Protein AF-A0A8A0RK69-F1 (afdb_monomer_lite)

Sequence (82 aa):
MDIKTSLSPVIKTREEVLLGSLLFLDMIDDALILYDKNGFFKSYLEDLSLKLKRLGAKKISDGDKWHWVLKPDYKYGEVFDI

InterPro domains:
  IPR043519 Nucleotidyltransferase superfamily [G3DSA:3.30.460.10] (2-47)

Secondary struct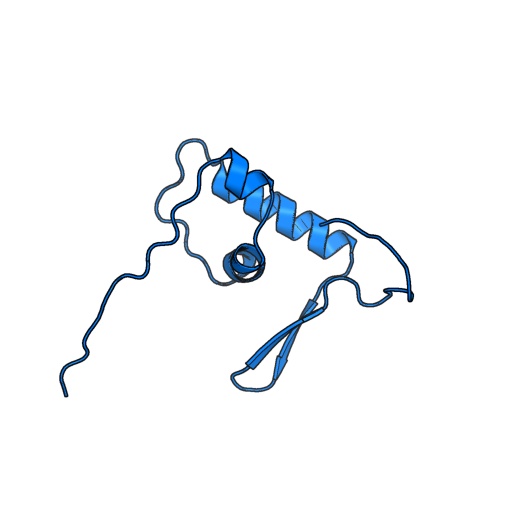ure (DSSP, 8-state):
-------------HHHHHT--THHHHHHHH---S--GGGHHHHHHHHHHHHHHHTT-EEEEETTEEEEES-TT--TT-----

Radius of gyration: 15.57 Å; chains: 1; bounding box: 37×20×49 Å

Organism: NCBI:txid2751313

pLDDT: mean 95.07, std 4.48, range [65.38, 98.19]

Structure (mmCIF, N/CA/C/O backbone):
data_AF-A0A8A0RK69-F1
#
_entry.id   AF-A0A8A0RK69-F1
#
loop_
_atom_site.group_PDB
_atom_site.id
_atom_site.type_symbol
_atom_site.label_atom_id
_atom_site.label_alt_id
_atom_site.label_comp_id
_atom_site.label_asym_id
_atom_site.label_entity_id
_atom_site.label_seq_id
_atom_site.pdbx_PDB_ins_code
_atom_site.Cartn_x
_atom_site.Cartn_y
_atom_site.Cartn_z
_atom_site.occupancy
_atom_site.B_iso_or_equiv
_atom_site.auth_seq_id
_atom_site.auth_comp_id
_atom_site.auth_asym_id
_atom_site.auth_atom_id
_atom_site.pdbx_PDB_model_num
ATOM 1 N N . MET A 1 1 ? 18.342 -6.094 27.620 1.00 65.38 1 MET A N 1
ATOM 2 C CA . MET A 1 1 ? 18.212 -5.156 26.488 1.00 65.38 1 MET A CA 1
ATOM 3 C C . MET A 1 1 ? 16.732 -4.842 26.381 1.00 65.38 1 MET A C 1
ATOM 5 O O . MET A 1 1 ? 15.980 -5.745 26.046 1.00 65.38 1 MET A O 1
ATOM 9 N N . ASP A 1 2 ? 16.304 -3.648 26.790 1.00 81.06 2 ASP A N 1
ATOM 10 C CA . ASP A 1 2 ? 14.889 -3.260 26.716 1.00 81.06 2 ASP A CA 1
ATOM 11 C C . ASP A 1 2 ? 14.532 -2.879 25.280 1.00 81.06 2 ASP A C 1
ATOM 13 O O . ASP A 1 2 ? 15.159 -1.997 24.689 1.00 81.06 2 ASP A O 1
ATOM 17 N N . ILE A 1 3 ? 13.525 -3.545 24.714 1.00 84.44 3 ILE A N 1
ATOM 18 C CA . ILE A 1 3 ? 12.944 -3.164 23.426 1.00 84.44 3 ILE A CA 1
ATOM 19 C C . ILE A 1 3 ? 11.933 -2.052 23.710 1.00 84.44 3 ILE A C 1
ATOM 21 O O . ILE A 1 3 ? 10.894 -2.288 24.323 1.00 84.44 3 ILE A O 1
ATOM 25 N N . LYS A 1 4 ? 12.238 -0.823 23.280 1.00 86.00 4 LYS A N 1
ATOM 26 C CA . LYS A 1 4 ? 11.267 0.277 23.294 1.00 86.00 4 LYS A CA 1
ATOM 27 C C . LYS A 1 4 ? 10.366 0.174 22.069 1.00 86.00 4 LYS A C 1
ATOM 29 O O . LYS A 1 4 ? 10.814 0.429 20.955 1.00 86.00 4 LYS A O 1
ATOM 34 N N . THR A 1 5 ? 9.099 -0.150 22.291 1.00 91.38 5 THR A N 1
ATOM 35 C CA . THR A 1 5 ? 8.075 -0.224 21.243 1.00 91.38 5 THR A CA 1
ATOM 36 C C . THR A 1 5 ? 7.194 1.021 21.288 1.00 91.38 5 THR A C 1
ATOM 38 O O . THR A 1 5 ? 6.716 1.410 22.353 1.00 91.38 5 THR A O 1
ATOM 41 N N . SER A 1 6 ? 6.951 1.642 20.137 1.00 93.62 6 SER A N 1
ATOM 42 C CA . SER A 1 6 ? 5.981 2.727 19.977 1.00 93.62 6 SER A CA 1
ATOM 43 C C . SER A 1 6 ? 5.104 2.471 18.756 1.00 93.62 6 SER A C 1
ATOM 45 O O . SER A 1 6 ? 5.496 1.766 17.827 1.00 93.62 6 SER A O 1
ATOM 47 N N . LEU A 1 7 ? 3.894 3.031 18.765 1.00 91.62 7 LEU A N 1
ATOM 48 C CA . LEU A 1 7 ? 3.018 3.019 17.598 1.00 91.62 7 LEU A CA 1
ATOM 49 C C . LEU A 1 7 ? 3.328 4.232 16.716 1.00 91.62 7 LEU A C 1
ATOM 51 O O . LEU A 1 7 ? 3.479 5.344 17.220 1.00 91.62 7 LEU A O 1
ATOM 55 N N . SER A 1 8 ? 3.360 4.018 15.403 1.00 92.75 8 SER A N 1
ATOM 56 C CA . SER A 1 8 ? 3.390 5.078 14.392 1.00 92.75 8 SER A CA 1
ATOM 57 C C . SER A 1 8 ? 2.100 4.996 13.568 1.00 92.75 8 SER A C 1
ATOM 59 O O . SER A 1 8 ? 2.061 4.312 12.545 1.00 92.75 8 SER A O 1
ATOM 61 N N . PRO A 1 9 ? 0.988 5.568 14.064 1.00 94.69 9 PRO A N 1
ATOM 62 C CA . PRO A 1 9 ? -0.303 5.426 13.406 1.00 94.69 9 PRO A CA 1
ATOM 63 C C . PRO A 1 9 ? -0.355 6.234 12.105 1.00 94.69 9 PRO A C 1
ATOM 65 O O . PRO A 1 9 ? 0.015 7.407 12.075 1.00 94.69 9 PRO A O 1
ATOM 68 N N . VAL A 1 10 ? -0.898 5.622 11.052 1.00 95.31 10 VAL A N 1
ATOM 69 C CA . VAL A 1 10 ? -1.277 6.305 9.808 1.00 95.31 10 VAL A CA 1
ATOM 70 C C . VAL A 1 10 ? -2.797 6.409 9.784 1.00 95.31 10 VAL A C 1
ATOM 72 O O . VAL A 1 10 ? -3.492 5.415 9.593 1.00 95.31 10 VAL A O 1
ATOM 75 N N . ILE A 1 11 ? -3.315 7.611 10.034 1.00 96.88 11 ILE A N 1
ATOM 76 C CA . ILE A 1 11 ? -4.756 7.877 10.102 1.00 96.88 11 ILE A CA 1
ATOM 77 C C . ILE A 1 11 ? -5.191 8.494 8.774 1.00 96.88 11 ILE A C 1
ATOM 79 O O . ILE A 1 11 ? -4.569 9.449 8.311 1.00 96.88 11 ILE A O 1
ATOM 83 N N . LYS A 1 12 ? -6.233 7.926 8.160 1.00 97.00 12 LYS A N 1
ATOM 84 C CA . LYS A 1 12 ? -6.762 8.338 6.855 1.00 97.00 12 LYS A CA 1
ATOM 85 C C . LYS A 1 12 ? -8.288 8.370 6.876 1.00 97.00 12 LYS A C 1
ATOM 87 O O . LYS A 1 12 ? -8.906 7.474 7.457 1.00 97.00 12 LYS A O 1
ATOM 92 N N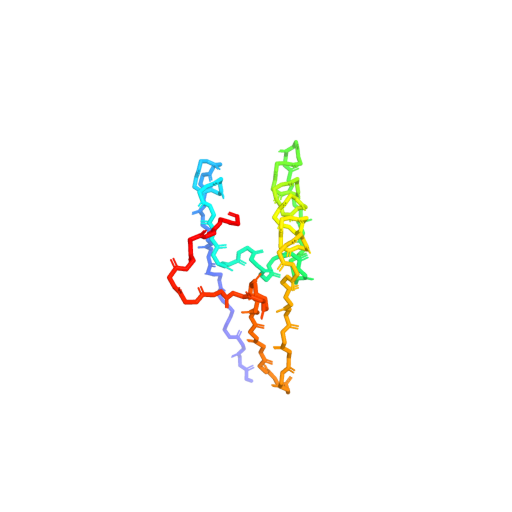 . THR A 1 13 ? -8.900 9.353 6.220 1.00 98.00 13 THR A N 1
ATOM 93 C CA . THR A 1 13 ? -10.330 9.294 5.877 1.00 98.00 13 THR A CA 1
ATOM 94 C C . THR A 1 13 ? -10.559 8.354 4.691 1.00 98.00 13 THR A C 1
ATOM 96 O O . THR A 1 13 ? -9.619 7.943 4.008 1.00 98.00 13 THR A O 1
ATOM 99 N N . ARG A 1 14 ? -11.822 8.002 4.416 1.00 97.06 14 ARG A N 1
ATOM 100 C CA . ARG A 1 14 ? -12.155 7.173 3.245 1.00 97.06 14 ARG A CA 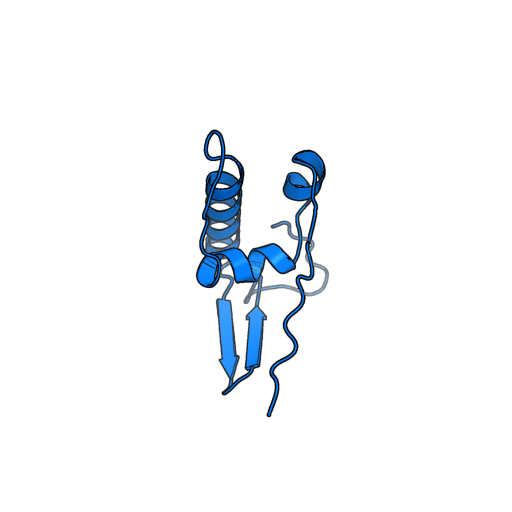1
ATOM 101 C C . ARG A 1 14 ? -11.763 7.866 1.946 1.00 97.06 14 ARG A C 1
ATOM 103 O O . ARG A 1 14 ? -11.224 7.224 1.056 1.00 97.06 14 ARG A O 1
ATOM 110 N N . GLU A 1 15 ? -11.992 9.169 1.862 1.00 98.12 15 GLU A N 1
ATOM 111 C CA . GLU A 1 15 ? -11.658 9.996 0.706 1.00 98.12 15 GLU A CA 1
ATOM 112 C C . GLU A 1 15 ? -10.143 10.001 0.467 1.00 98.12 15 GLU A C 1
ATOM 114 O O . GLU A 1 15 ? -9.701 9.813 -0.661 1.00 98.12 15 GLU A O 1
ATOM 119 N N . GLU A 1 16 ? -9.335 10.111 1.526 1.00 97.88 16 GLU A N 1
ATOM 120 C CA . GLU A 1 16 ? -7.874 10.039 1.417 1.00 97.88 16 GLU A CA 1
ATOM 121 C C . GLU A 1 16 ? -7.363 8.648 1.022 1.00 97.88 16 GLU A C 1
ATOM 123 O O . GLU A 1 16 ? -6.357 8.552 0.322 1.00 97.88 16 GLU A O 1
ATOM 128 N N . VAL A 1 17 ? -8.028 7.568 1.452 1.00 97.50 17 VAL A N 1
ATOM 129 C CA . VAL A 1 17 ? -7.709 6.206 0.986 1.00 97.50 17 VAL A CA 1
ATOM 130 C C . VAL A 1 17 ? -7.984 6.088 -0.511 1.00 97.50 17 VAL A C 1
ATOM 132 O O . VAL A 1 17 ? -7.147 5.576 -1.248 1.00 97.50 17 VAL A O 1
ATOM 135 N N . LEU A 1 18 ? -9.123 6.610 -0.975 1.00 96.25 18 LEU A N 1
ATOM 136 C CA . LEU A 1 18 ? -9.515 6.551 -2.383 1.00 96.25 18 LEU A CA 1
ATOM 137 C C . LEU A 1 18 ? -8.573 7.341 -3.306 1.00 96.25 18 LEU A C 1
ATOM 139 O O . LEU A 1 18 ? -8.426 6.957 -4.463 1.00 96.25 18 LEU A O 1
ATOM 143 N N . LEU A 1 19 ? -7.900 8.383 -2.803 1.00 95.25 19 LEU A N 1
ATOM 144 C CA . LEU A 1 19 ? -6.838 9.095 -3.533 1.00 95.25 19 LEU A CA 1
ATOM 145 C C . LEU A 1 19 ? -5.559 8.264 -3.723 1.00 95.25 19 LEU A C 1
ATOM 147 O O . LEU A 1 19 ? -4.745 8.584 -4.585 1.00 95.25 19 LEU A O 1
ATOM 151 N N . GLY A 1 20 ? -5.376 7.208 -2.932 1.00 93.94 20 GLY A N 1
ATOM 152 C CA . GLY A 1 20 ? -4.220 6.328 -3.013 1.00 93.94 20 GLY A CA 1
ATOM 153 C C . GLY A 1 20 ? -3.046 6.711 -2.119 1.00 93.94 20 GLY A C 1
ATOM 154 O O . GLY A 1 20 ? -2.888 7.835 -1.640 1.00 93.94 20 GLY A O 1
ATOM 155 N N . SER A 1 21 ? -2.203 5.713 -1.859 1.00 94.06 21 SER A N 1
ATOM 156 C CA . SER A 1 21 ? -0.952 5.860 -1.124 1.00 94.06 21 SER A CA 1
ATOM 157 C C . SER A 1 21 ? 0.013 4.751 -1.519 1.00 94.06 21 SER A C 1
ATOM 159 O O . SER A 1 21 ? -0.390 3.594 -1.613 1.00 94.06 21 SER A O 1
ATOM 161 N N . LEU A 1 22 ? 1.299 5.083 -1.672 1.00 93.12 22 LEU A N 1
ATOM 162 C CA . LEU A 1 22 ? 2.345 4.081 -1.904 1.00 93.12 22 LEU A CA 1
ATOM 163 C C . LEU A 1 22 ? 2.429 3.056 -0.764 1.00 93.12 22 LEU A C 1
ATOM 165 O O . LEU A 1 22 ? 2.762 1.907 -1.020 1.00 93.12 22 LEU A O 1
ATOM 169 N N . LEU A 1 23 ? 2.051 3.441 0.462 1.00 94.75 23 LEU A N 1
ATOM 170 C CA . LEU A 1 23 ? 1.969 2.529 1.607 1.00 94.75 23 LEU A CA 1
ATOM 171 C C . LEU A 1 23 ? 1.056 1.327 1.323 1.00 94.75 23 LEU A C 1
ATOM 173 O O . LEU A 1 23 ? 1.316 0.224 1.792 1.00 94.75 23 LEU A O 1
ATOM 177 N N . PHE A 1 24 ? -0.017 1.532 0.558 1.00 96.62 24 PHE A N 1
ATOM 178 C CA . PHE A 1 24 ? -0.994 0.480 0.295 1.00 96.62 24 PHE A CA 1
ATOM 179 C C . PHE A 1 24 ? -0.453 -0.622 -0.611 1.00 96.62 24 PHE A C 1
ATOM 181 O O . PHE A 1 24 ? -0.997 -1.719 -0.573 1.00 96.62 24 PHE A O 1
ATOM 188 N N . LEU A 1 25 ? 0.623 -0.368 -1.367 1.00 96.19 25 LEU A N 1
ATOM 189 C CA . LEU A 1 25 ? 1.279 -1.393 -2.180 1.00 96.19 25 LEU A CA 1
ATOM 190 C C . LEU A 1 25 ? 1.746 -2.561 -1.309 1.00 96.19 25 LEU A C 1
ATOM 192 O O . LEU A 1 25 ? 1.486 -3.716 -1.627 1.00 96.19 25 LEU A O 1
ATOM 196 N N . ASP A 1 26 ? 2.353 -2.260 -0.165 1.00 94.75 26 ASP A N 1
ATOM 197 C CA . ASP A 1 26 ? 2.866 -3.293 0.739 1.00 94.75 26 ASP A CA 1
ATOM 198 C C . ASP A 1 26 ? 1.756 -3.933 1.547 1.00 94.75 26 ASP A C 1
ATOM 200 O O . ASP A 1 26 ? 1.800 -5.122 1.843 1.00 94.75 26 ASP A O 1
ATOM 204 N N . MET A 1 27 ? 0.703 -3.171 1.840 1.00 96.56 27 MET A N 1
ATOM 205 C CA . MET A 1 27 ? -0.457 -3.695 2.549 1.00 96.56 27 MET A CA 1
ATOM 206 C C . MET A 1 27 ? -1.245 -4.735 1.742 1.00 96.56 27 MET A C 1
ATOM 208 O O . MET A 1 27 ? -2.037 -5.458 2.338 1.00 96.56 27 MET A O 1
ATOM 212 N N . ILE A 1 28 ? -1.036 -4.844 0.425 1.00 95.69 28 ILE A N 1
ATOM 213 C CA . ILE A 1 28 ? -1.622 -5.926 -0.383 1.00 95.69 28 ILE A CA 1
ATOM 214 C C . ILE A 1 28 ? -1.069 -7.291 0.043 1.00 95.69 28 ILE A C 1
ATOM 216 O O . ILE A 1 28 ? -1.839 -8.245 0.139 1.00 95.69 28 ILE A O 1
ATOM 220 N N . ASP A 1 29 ? 0.237 -7.375 0.308 1.00 91.56 29 ASP A N 1
ATOM 221 C CA . ASP A 1 29 ? 0.919 -8.643 0.597 1.00 91.56 29 ASP A CA 1
ATOM 222 C C . ASP A 1 29 ? 1.183 -8.840 2.098 1.00 91.56 29 ASP A C 1
ATOM 224 O O . ASP A 1 29 ? 1.106 -9.959 2.605 1.00 91.56 29 ASP A O 1
ATOM 228 N N . ASP A 1 30 ? 1.485 -7.754 2.815 1.00 93.12 30 ASP A N 1
ATOM 229 C CA . ASP A 1 30 ? 2.094 -7.810 4.147 1.00 93.12 30 ASP A CA 1
ATOM 230 C C . ASP A 1 30 ? 1.123 -7.413 5.280 1.00 93.12 30 ASP A C 1
ATOM 232 O O . ASP A 1 30 ? 1.431 -7.613 6.459 1.00 93.12 30 ASP A O 1
ATOM 236 N N . ALA A 1 31 ? -0.054 -6.846 4.973 1.00 94.88 31 ALA A N 1
ATOM 237 C CA . ALA A 1 31 ? -0.986 -6.401 6.011 1.00 94.88 31 ALA A CA 1
ATOM 238 C C . ALA A 1 31 ? -1.938 -7.504 6.490 1.00 94.88 31 ALA A C 1
ATOM 240 O O . ALA A 1 31 ? -2.496 -8.280 5.717 1.00 94.88 31 ALA A O 1
ATOM 241 N N . LEU A 1 32 ? -2.225 -7.476 7.794 1.00 96.38 32 LEU A N 1
ATOM 242 C CA . LEU A 1 32 ? -3.313 -8.231 8.405 1.00 96.38 32 LEU A CA 1
ATOM 243 C C . LEU A 1 32 ? -4.438 -7.273 8.814 1.00 96.38 32 LEU A C 1
ATOM 245 O O . LEU A 1 32 ? -4.273 -6.447 9.713 1.00 96.38 32 LEU A O 1
ATOM 249 N N . ILE A 1 33 ? -5.602 -7.393 8.172 1.00 96.38 33 ILE A N 1
ATOM 250 C CA . ILE A 1 33 ? -6.788 -6.601 8.521 1.00 96.38 33 ILE A CA 1
ATOM 251 C C . ILE A 1 33 ? -7.419 -7.181 9.790 1.00 96.38 33 ILE A C 1
ATOM 253 O O . ILE A 1 33 ? -8.036 -8.243 9.761 1.00 96.38 33 ILE A O 1
ATOM 257 N N . LEU A 1 34 ? -7.287 -6.461 10.905 1.00 97.62 34 LEU A N 1
ATOM 258 C CA . LEU A 1 34 ? -7.867 -6.859 12.194 1.00 97.62 34 LEU A CA 1
ATOM 259 C C . LEU A 1 34 ? -9.345 -6.466 12.327 1.00 97.62 34 LEU A C 1
ATOM 261 O O . LEU A 1 34 ? -10.118 -7.155 12.989 1.00 97.62 34 LEU A O 1
ATOM 265 N N . TYR A 1 35 ? -9.742 -5.349 11.713 1.00 97.94 35 TYR A N 1
ATOM 266 C CA . TYR A 1 35 ? -11.111 -4.844 11.726 1.00 97.94 35 TYR A CA 1
ATOM 267 C C . TYR A 1 35 ? -11.366 -3.971 10.497 1.00 97.94 35 TYR A C 1
ATOM 269 O O . TYR A 1 35 ? -10.600 -3.050 10.224 1.00 97.94 35 TYR A O 1
ATOM 277 N N . ASP A 1 36 ? -12.463 -4.228 9.787 1.00 97.88 36 ASP A N 1
ATOM 278 C CA . ASP A 1 36 ? -12.889 -3.419 8.644 1.00 97.88 36 ASP A CA 1
ATOM 279 C C . ASP A 1 36 ? -14.416 -3.407 8.537 1.00 97.88 36 ASP A C 1
ATOM 281 O O . ASP A 1 36 ? -15.060 -4.337 8.040 1.00 97.88 36 ASP A O 1
ATOM 285 N N . LYS A 1 37 ? -15.020 -2.339 9.059 1.00 96.44 37 LYS A N 1
ATOM 286 C CA . LYS A 1 37 ? -16.472 -2.189 9.068 1.00 96.44 37 LYS A CA 1
ATOM 287 C C . LYS A 1 37 ? -16.989 -2.019 7.640 1.00 96.44 37 LYS A C 1
ATOM 289 O O . LYS A 1 37 ? -16.688 -1.026 6.979 1.00 96.44 37 LYS A O 1
ATOM 294 N N . ASN A 1 38 ? -17.855 -2.942 7.224 1.00 97.25 38 ASN A N 1
ATOM 295 C CA . ASN A 1 38 ? -18.432 -3.032 5.878 1.00 97.25 38 ASN A CA 1
ATOM 296 C C . ASN A 1 38 ? -17.419 -3.404 4.777 1.00 97.25 38 ASN A C 1
ATOM 298 O O . ASN A 1 38 ? -17.752 -3.268 3.605 1.00 97.25 38 ASN A O 1
ATOM 302 N N . GLY A 1 39 ? -16.212 -3.867 5.129 1.00 97.94 39 GLY A N 1
ATOM 303 C CA . GLY A 1 39 ? -15.235 -4.365 4.153 1.00 97.94 39 GLY A CA 1
ATOM 304 C C . GLY A 1 39 ? -14.671 -3.299 3.208 1.00 97.94 39 GLY A C 1
ATOM 305 O O . GLY A 1 39 ? -14.278 -3.634 2.091 1.00 97.94 39 GLY A O 1
ATOM 306 N N . PHE A 1 40 ? -14.670 -2.023 3.611 1.00 98.19 40 PHE A N 1
ATOM 307 C CA . PHE A 1 40 ? -14.230 -0.915 2.759 1.00 98.19 40 PHE A CA 1
ATOM 308 C C . PHE A 1 40 ? -12.757 -1.050 2.363 1.00 98.19 40 PHE A C 1
ATOM 310 O O . PHE A 1 40 ? -12.426 -0.981 1.181 1.00 98.19 40 PHE A O 1
ATOM 317 N N . PHE A 1 41 ? -11.874 -1.232 3.344 1.00 97.75 41 PHE A N 1
ATOM 318 C CA . PHE A 1 41 ? -10.436 -1.210 3.103 1.00 97.75 41 PHE A CA 1
ATOM 319 C C . PHE A 1 41 ? -9.953 -2.496 2.431 1.00 97.75 41 PHE A C 1
ATOM 321 O O . PHE A 1 41 ? -9.114 -2.445 1.536 1.00 97.75 41 PHE A O 1
ATOM 328 N N . LYS A 1 42 ? -10.548 -3.638 2.789 1.00 98.06 42 LYS A N 1
ATOM 329 C CA . LYS A 1 42 ? -10.324 -4.911 2.103 1.00 98.06 42 LYS A CA 1
ATOM 330 C C . LYS A 1 42 ? -10.663 -4.803 0.616 1.00 98.06 42 LYS A C 1
ATOM 332 O O . LYS A 1 42 ? -9.821 -5.133 -0.211 1.00 98.06 42 LYS A O 1
ATOM 337 N N . SER A 1 43 ? -11.855 -4.298 0.288 1.00 98.12 43 SER A N 1
ATOM 338 C CA . SER A 1 43 ? -12.287 -4.151 -1.111 1.00 98.12 43 SER A CA 1
ATOM 339 C C . SER A 1 43 ? -11.360 -3.203 -1.878 1.00 98.12 43 SER A C 1
ATOM 341 O O . SER A 1 43 ? -10.971 -3.486 -3.004 1.00 98.12 43 SER A O 1
ATOM 343 N N . TYR A 1 44 ? -10.936 -2.108 -1.237 1.00 97.94 44 TYR A N 1
ATOM 344 C CA . TYR A 1 44 ? -9.973 -1.174 -1.816 1.00 97.94 44 TYR A CA 1
ATOM 345 C C . TYR A 1 44 ? -8.622 -1.837 -2.153 1.00 97.94 44 TYR A C 1
ATOM 347 O O . TYR A 1 44 ? -8.108 -1.645 -3.255 1.00 97.94 44 TYR A O 1
ATOM 355 N N . LEU A 1 45 ? -8.046 -2.626 -1.236 1.00 98.00 45 LEU A N 1
ATOM 356 C CA . LEU A 1 45 ? -6.778 -3.332 -1.478 1.00 98.00 45 LEU A CA 1
ATOM 357 C C . LEU A 1 45 ? -6.913 -4.412 -2.564 1.00 98.00 45 LEU A C 1
ATOM 359 O O . LEU A 1 45 ? -6.003 -4.578 -3.376 1.00 98.00 45 LEU A O 1
ATOM 363 N N . GLU A 1 46 ? -8.048 -5.115 -2.617 1.00 97.69 46 GLU A N 1
ATOM 364 C CA . GLU A 1 46 ? -8.353 -6.086 -3.676 1.00 97.69 46 GLU A CA 1
ATOM 365 C C . GLU A 1 46 ? -8.424 -5.406 -5.054 1.00 97.69 46 GLU A C 1
ATOM 367 O O . GLU A 1 46 ? -7.783 -5.863 -6.005 1.00 97.69 46 GLU A O 1
ATOM 372 N N . ASP A 1 47 ? -9.119 -4.271 -5.156 1.00 97.50 47 ASP A N 1
ATOM 373 C CA . ASP A 1 47 ? -9.202 -3.484 -6.389 1.00 97.50 47 ASP A CA 1
ATOM 374 C C . ASP A 1 47 ? -7.832 -2.942 -6.820 1.00 97.50 47 ASP A C 1
ATOM 376 O O . ASP A 1 47 ? -7.479 -3.010 -8.003 1.00 97.50 47 ASP A O 1
ATOM 380 N N . LEU A 1 48 ? -7.032 -2.440 -5.873 1.00 97.50 48 LEU A N 1
ATOM 381 C CA . LEU A 1 48 ? -5.665 -1.985 -6.131 1.00 97.50 48 LEU A CA 1
ATOM 382 C C . LEU A 1 48 ? -4.790 -3.132 -6.662 1.00 97.50 48 LEU A C 1
ATOM 384 O O . LEU A 1 48 ? -4.109 -2.972 -7.677 1.00 97.50 48 LEU A O 1
ATOM 388 N N . SER A 1 49 ? -4.862 -4.311 -6.038 1.00 97.12 49 SER A N 1
ATOM 389 C CA . SER A 1 49 ? -4.149 -5.517 -6.480 1.00 97.12 49 SER A CA 1
ATOM 390 C C . SER A 1 49 ? -4.543 -5.927 -7.904 1.00 97.12 49 SER A C 1
ATOM 392 O O . SER A 1 49 ? -3.683 -6.201 -8.748 1.00 97.12 49 SER A O 1
ATOM 394 N N . LEU A 1 50 ? -5.839 -5.887 -8.234 1.00 97.56 50 LEU A N 1
ATOM 395 C CA . LEU A 1 50 ? -6.327 -6.178 -9.584 1.00 97.56 50 LEU A CA 1
ATOM 396 C C . LEU A 1 50 ? -5.805 -5.177 -10.621 1.00 97.56 50 LEU A C 1
ATOM 398 O O . LEU A 1 50 ? -5.411 -5.583 -11.719 1.00 97.56 50 LEU A O 1
ATOM 402 N N . LYS A 1 51 ? -5.776 -3.880 -10.300 1.00 96.81 51 LYS A N 1
ATOM 403 C CA . LYS A 1 51 ? -5.218 -2.850 -11.187 1.00 96.81 51 LYS A CA 1
ATOM 404 C C . LYS A 1 51 ? -3.726 -3.058 -11.434 1.00 96.81 51 LYS A C 1
ATOM 406 O O . LYS A 1 51 ? -3.313 -3.087 -12.592 1.00 96.81 51 LYS A O 1
ATOM 411 N N . LEU A 1 52 ? -2.949 -3.296 -10.379 1.00 96.94 52 LEU A N 1
ATOM 412 C CA . LEU A 1 52 ? -1.522 -3.616 -10.469 1.00 96.94 52 LEU A CA 1
ATOM 413 C C . LEU A 1 52 ? -1.278 -4.853 -11.337 1.00 96.94 52 LEU A C 1
ATOM 415 O O . LEU A 1 52 ? -0.447 -4.828 -12.244 1.00 96.94 52 LEU A O 1
ATOM 419 N N . LYS A 1 53 ? -2.069 -5.914 -11.144 1.00 96.50 53 LYS A N 1
ATOM 420 C CA . LYS A 1 53 ? -1.989 -7.127 -11.964 1.00 96.50 53 LYS A CA 1
ATOM 421 C C . LYS A 1 53 ? -2.256 -6.846 -13.444 1.00 96.50 53 LYS A C 1
ATOM 423 O O . LYS A 1 53 ? -1.556 -7.391 -14.294 1.00 96.50 53 LYS A O 1
ATOM 428 N N . ARG A 1 54 ? -3.232 -5.988 -13.771 1.00 97.06 54 ARG A N 1
ATOM 429 C CA . ARG A 1 54 ? -3.515 -5.581 -15.164 1.00 97.06 54 ARG A CA 1
ATOM 430 C C . ARG A 1 54 ? 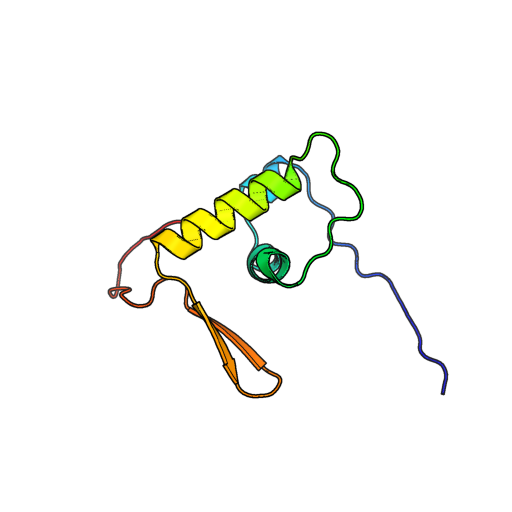-2.365 -4.802 -15.800 1.00 97.06 54 ARG A C 1
ATOM 432 O O . ARG A 1 54 ? -2.132 -4.967 -16.991 1.00 97.06 54 ARG A O 1
ATOM 439 N N . LEU A 1 55 ? -1.641 -4.003 -15.019 1.00 96.75 55 LEU A N 1
ATOM 440 C CA . LEU A 1 55 ? -0.435 -3.299 -15.473 1.00 96.75 55 LEU A CA 1
ATOM 441 C C . LEU A 1 55 ? 0.796 -4.214 -15.570 1.00 96.75 55 LEU A C 1
ATOM 443 O O . LEU A 1 55 ? 1.851 -3.785 -16.032 1.00 96.75 55 LEU A O 1
ATOM 447 N N . GLY A 1 56 ? 0.675 -5.472 -15.140 1.00 97.12 56 GLY A N 1
ATOM 448 C CA . GLY A 1 56 ? 1.794 -6.401 -15.064 1.00 97.12 56 GLY A CA 1
ATOM 449 C C . GLY A 1 56 ? 2.781 -6.053 -13.952 1.00 97.12 56 GLY A C 1
ATOM 450 O O . GLY A 1 56 ? 3.940 -6.454 -14.050 1.00 97.12 56 GLY A O 1
ATOM 451 N N . ALA A 1 57 ? 2.344 -5.314 -12.927 1.00 97.31 57 ALA A N 1
ATOM 452 C CA . ALA A 1 57 ? 3.185 -4.886 -11.820 1.00 97.31 57 ALA A CA 1
ATOM 453 C C . ALA A 1 57 ? 3.818 -6.074 -11.081 1.00 97.31 57 ALA A C 1
ATOM 455 O O . ALA A 1 57 ? 3.228 -7.154 -10.984 1.00 97.31 57 ALA A O 1
ATOM 456 N N . LYS A 1 58 ? 5.025 -5.874 -10.545 1.00 96.00 58 LYS A N 1
ATOM 457 C CA . LYS A 1 58 ? 5.794 -6.902 -9.832 1.00 96.00 58 LYS A CA 1
ATOM 458 C C . LYS A 1 58 ? 6.508 -6.308 -8.626 1.00 96.00 58 LYS A C 1
ATOM 460 O O . LYS A 1 58 ? 7.178 -5.288 -8.762 1.00 96.00 58 LYS A O 1
ATOM 465 N N . LYS A 1 59 ? 6.438 -6.990 -7.483 1.00 95.50 59 LYS A N 1
ATOM 466 C CA . LYS A 1 59 ? 7.343 -6.767 -6.350 1.00 95.50 59 LYS A CA 1
ATOM 467 C C . LYS A 1 59 ? 8.629 -7.553 -6.613 1.00 95.50 59 LYS A C 1
ATOM 469 O O . LYS A 1 59 ? 8.587 -8.769 -6.790 1.00 95.50 59 LYS A O 1
ATOM 474 N N . ILE A 1 60 ? 9.752 -6.854 -6.723 1.00 96.50 60 ILE A N 1
ATOM 475 C CA . ILE A 1 60 ? 11.073 -7.437 -6.960 1.00 96.50 60 ILE A CA 1
ATOM 476 C C . ILE A 1 60 ? 11.840 -7.401 -5.644 1.00 96.50 60 ILE A C 1
ATOM 478 O O . ILE A 1 60 ? 12.127 -6.320 -5.128 1.00 96.50 60 ILE A O 1
ATOM 482 N N . SER A 1 61 ? 12.166 -8.578 -5.118 1.00 94.88 61 SER A N 1
ATOM 483 C CA . SER A 1 61 ? 12.955 -8.734 -3.895 1.00 94.88 61 SER A CA 1
ATOM 484 C C . SER A 1 61 ? 14.419 -9.015 -4.224 1.00 94.88 61 SER A C 1
ATOM 486 O O . SER A 1 61 ? 14.716 -9.806 -5.119 1.00 94.88 61 SER A O 1
ATOM 488 N N . ASP A 1 62 ? 15.319 -8.390 -3.473 1.00 95.12 62 ASP A N 1
ATOM 489 C CA . ASP A 1 62 ? 16.767 -8.583 -3.516 1.00 95.12 62 ASP A CA 1
ATOM 490 C C . ASP A 1 62 ? 17.302 -8.629 -2.077 1.00 95.12 62 ASP A C 1
ATOM 492 O O . ASP A 1 62 ? 17.447 -7.603 -1.407 1.00 95.12 62 ASP A O 1
ATOM 496 N N . GLY A 1 63 ? 17.516 -9.847 -1.571 1.00 94.81 63 GLY A N 1
ATOM 497 C CA . GLY A 1 63 ? 17.907 -10.082 -0.183 1.00 94.81 63 GLY A CA 1
ATOM 498 C C . GLY A 1 63 ? 16.866 -9.568 0.816 1.00 94.81 63 GLY A C 1
ATOM 499 O O . GLY A 1 63 ? 15.740 -10.059 0.863 1.00 94.81 63 GLY A O 1
ATOM 500 N N . ASP A 1 64 ? 17.269 -8.595 1.631 1.00 93.62 64 ASP A N 1
ATOM 501 C CA . ASP A 1 64 ? 16.453 -7.928 2.652 1.00 93.62 64 ASP A CA 1
ATOM 502 C C . ASP A 1 64 ? 15.677 -6.710 2.121 1.00 93.62 64 ASP A C 1
ATOM 504 O O . ASP A 1 64 ? 14.933 -6.070 2.864 1.00 93.62 64 ASP A O 1
ATOM 508 N N . LYS A 1 65 ? 15.842 -6.379 0.837 1.00 94.75 65 LYS A N 1
ATOM 509 C CA . LYS A 1 65 ? 15.210 -5.230 0.189 1.00 94.75 65 LYS A CA 1
ATOM 510 C C . LYS A 1 65 ? 14.200 -5.689 -0.841 1.00 94.75 65 LYS A C 1
ATOM 512 O O . LYS A 1 65 ? 14.314 -6.760 -1.431 1.00 94.75 65 LYS A O 1
ATOM 517 N N . TRP A 1 66 ? 13.230 -4.832 -1.113 1.00 94.50 66 TRP A N 1
ATOM 518 C CA . TRP A 1 66 ? 12.315 -5.022 -2.224 1.00 94.50 66 TRP A CA 1
ATOM 519 C C . TRP A 1 66 ? 11.889 -3.666 -2.793 1.00 94.50 66 TRP A C 1
ATOM 521 O O . TRP A 1 66 ? 12.017 -2.629 -2.141 1.00 94.50 66 TRP A O 1
ATOM 531 N N . HIS A 1 67 ? 11.412 -3.672 -4.034 1.00 95.06 67 HIS A N 1
ATOM 532 C CA . HIS A 1 67 ? 10.763 -2.522 -4.661 1.00 95.06 67 HIS A CA 1
ATOM 533 C C . HIS A 1 67 ? 9.647 -2.981 -5.604 1.00 95.06 67 HIS A C 1
ATOM 535 O O . HIS A 1 67 ? 9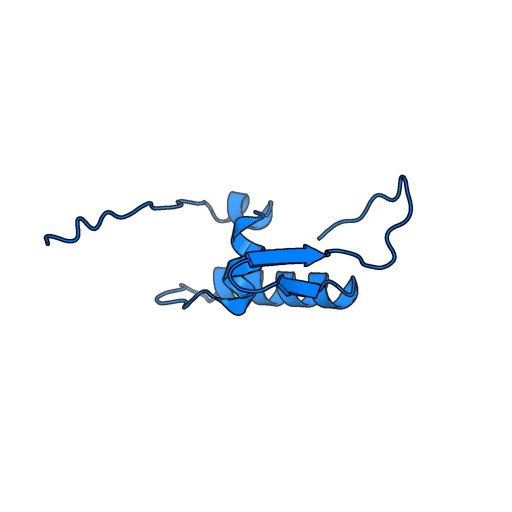.638 -4.122 -6.067 1.00 95.06 67 HIS A O 1
ATOM 541 N N . TRP A 1 68 ? 8.713 -2.085 -5.918 1.00 95.81 68 TRP A N 1
ATOM 542 C CA . TRP A 1 68 ? 7.664 -2.336 -6.905 1.00 95.81 68 TRP A CA 1
ATOM 543 C C . TRP A 1 68 ? 8.063 -1.806 -8.284 1.00 95.81 68 TRP A C 1
ATOM 545 O O . TRP A 1 68 ? 8.416 -0.639 -8.442 1.00 95.81 68 TRP A O 1
ATOM 555 N N . VAL A 1 69 ? 7.937 -2.653 -9.302 1.00 96.44 69 VAL A N 1
ATOM 556 C CA . VAL A 1 69 ? 7.911 -2.268 -10.716 1.00 96.44 69 VAL A CA 1
ATOM 557 C C . VAL A 1 69 ? 6.447 -2.219 -11.138 1.00 96.44 69 VAL A C 1
ATO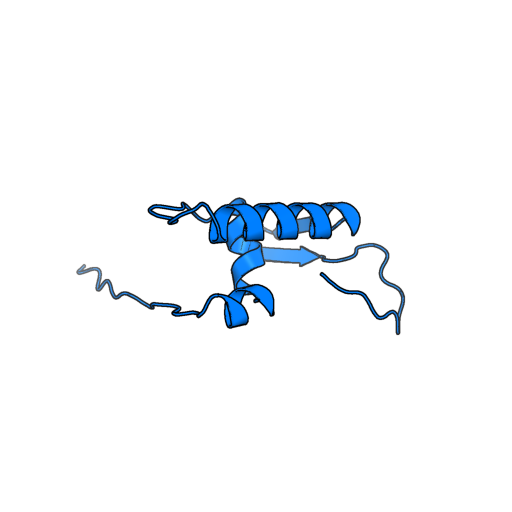M 559 O O . VAL A 1 69 ? 5.829 -3.264 -11.306 1.00 96.44 69 VAL A O 1
ATOM 562 N N . LEU A 1 70 ? 5.875 -1.021 -11.279 1.00 95.88 70 LEU A N 1
ATOM 563 C CA . LEU A 1 70 ? 4.423 -0.838 -11.455 1.00 95.88 70 LEU A CA 1
ATOM 564 C C . LEU A 1 70 ? 3.928 -1.164 -12.872 1.00 95.88 70 LEU A C 1
ATOM 566 O O . LEU A 1 70 ? 2.828 -1.681 -13.037 1.00 95.88 70 LEU A O 1
ATOM 570 N N . LYS A 1 71 ? 4.747 -0.891 -13.889 1.00 97.19 71 LYS A N 1
ATOM 571 C CA . LYS A 1 71 ? 4.451 -1.186 -15.294 1.00 97.19 71 LYS A CA 1
ATOM 572 C C . LYS A 1 71 ? 5.750 -1.586 -16.010 1.00 97.19 71 LYS A C 1
ATOM 574 O O . LYS A 1 71 ? 6.535 -0.709 -16.364 1.00 97.19 71 LYS A O 1
ATOM 579 N N . PRO A 1 72 ? 6.041 -2.890 -16.181 1.00 97.19 72 PRO A N 1
ATOM 580 C CA . PRO A 1 72 ? 7.316 -3.347 -16.747 1.00 97.19 72 PRO A CA 1
ATOM 581 C C . PRO A 1 72 ? 7.562 -2.936 -18.205 1.00 97.19 72 PRO A C 1
ATOM 583 O O . PRO A 1 72 ? 8.704 -2.912 -18.651 1.00 97.19 72 PRO A O 1
ATOM 586 N N . ASP A 1 73 ? 6.501 -2.640 -18.949 1.00 96.31 73 ASP A N 1
ATOM 587 C CA . ASP A 1 73 ? 6.513 -2.205 -20.347 1.00 96.31 73 ASP A CA 1
ATOM 588 C C . ASP A 1 73 ? 6.318 -0.684 -20.499 1.00 96.31 73 ASP A C 1
ATOM 590 O O . ASP A 1 73 ? 5.933 -0.218 -21.571 1.00 96.31 73 ASP A O 1
ATOM 594 N N . TYR A 1 74 ? 6.558 0.084 -19.430 1.00 97.12 74 TYR A N 1
ATOM 595 C CA . TYR A 1 74 ? 6.414 1.539 -19.423 1.00 97.12 74 TYR A CA 1
ATOM 596 C C . TYR A 1 74 ? 7.242 2.207 -20.527 1.00 97.12 74 TYR A C 1
ATOM 598 O O . TYR A 1 74 ? 8.432 1.921 -20.699 1.00 97.12 74 TYR A O 1
ATOM 606 N N . LYS A 1 75 ? 6.624 3.145 -21.250 1.00 96.88 75 LYS A N 1
ATOM 607 C CA . LYS A 1 75 ? 7.286 3.952 -22.282 1.00 96.88 75 LYS A CA 1
ATOM 608 C C . LYS A 1 75 ? 7.559 5.361 -21.773 1.00 96.88 75 LYS A C 1
ATOM 610 O O . LYS A 1 75 ? 6.750 5.959 -21.076 1.00 96.88 75 LYS A O 1
ATOM 615 N N . TYR A 1 76 ? 8.703 5.929 -22.149 1.00 95.50 76 TYR A N 1
ATOM 616 C CA . TYR A 1 76 ? 9.058 7.286 -21.733 1.00 95.50 76 TYR A CA 1
ATOM 617 C C . TYR A 1 76 ? 7.978 8.302 -22.143 1.00 95.50 76 TYR A C 1
ATOM 619 O O . TYR A 1 76 ? 7.598 8.367 -23.312 1.00 95.50 76 TYR A O 1
ATOM 627 N N . GLY A 1 77 ? 7.507 9.091 -21.174 1.00 95.88 77 GLY A N 1
ATOM 628 C CA . GLY A 1 77 ? 6.439 10.078 -21.359 1.00 95.88 77 GLY A CA 1
ATOM 629 C C . GLY A 1 77 ? 5.018 9.508 -21.305 1.00 95.88 77 GLY A C 1
ATOM 630 O O . GLY A 1 77 ? 4.065 10.270 -21.445 1.00 95.88 77 GLY A O 1
ATOM 631 N N . GLU A 1 78 ? 4.855 8.200 -21.104 1.00 96.31 78 GLU A N 1
ATOM 632 C CA . GLU A 1 78 ? 3.549 7.583 -20.890 1.00 96.31 78 GLU A CA 1
ATOM 633 C C . GLU A 1 78 ? 2.948 8.052 -19.558 1.00 96.31 78 GLU A C 1
ATOM 635 O O . GLU A 1 78 ? 3.616 8.081 -18.528 1.00 96.31 78 GLU A O 1
ATOM 640 N N . VAL A 1 79 ? 1.667 8.411 -19.575 1.00 95.62 79 VAL A N 1
ATOM 641 C CA . VAL A 1 79 ? 0.888 8.658 -18.359 1.00 95.62 79 VAL A CA 1
ATOM 642 C C . VAL A 1 79 ? -0.011 7.451 -18.152 1.00 95.62 79 VAL A C 1
ATOM 644 O O . VAL A 1 79 ? -0.696 7.020 -19.079 1.00 95.62 79 VAL A O 1
ATOM 647 N N . PHE A 1 80 ? 0.007 6.899 -16.947 1.00 94.00 80 PHE A N 1
ATOM 648 C CA . PHE A 1 80 ? -0.827 5.772 -16.565 1.00 94.00 80 PHE A CA 1
ATOM 649 C C . PHE A 1 80 ? -1.299 5.952 -15.127 1.00 94.00 80 PHE A C 1
ATOM 651 O O . PHE A 1 80 ? -0.643 6.624 -14.330 1.00 94.00 80 PHE A O 1
ATOM 658 N N . ASP A 1 81 ? -2.419 5.314 -14.815 1.00 90.50 81 ASP A N 1
ATOM 659 C CA . ASP A 1 81 ? -3.038 5.356 -13.499 1.00 90.50 81 ASP A CA 1
ATOM 660 C C . ASP A 1 81 ? -3.023 3.978 -12.847 1.00 90.50 81 ASP A C 1
ATOM 662 O O . ASP A 1 81 ? -3.022 2.936 -13.514 1.00 90.50 81 ASP A O 1
ATOM 666 N N . ILE A 1 82 ? -3.064 4.002 -11.521 1.00 86.81 82 ILE A N 1
ATOM 667 C CA . ILE A 1 82 ? -3.217 2.848 -10.638 1.00 86.81 82 ILE A CA 1
ATOM 668 C C . ILE A 1 82 ? -4.306 3.190 -9.623 1.00 86.81 82 ILE A C 1
ATOM 670 O O . ILE A 1 82 ? -4.460 4.374 -9.274 1.00 86.81 82 ILE A O 1
#

Foldseek 3Di:
DDDDDDDDDDDDDLVRVVVPDPVLVCCLPPNDPPDDVVCSVVVSSVVVVVQQVVLVKDWADDVPDIDIDSHPPDDPPDDDDD